Protein AF-A0A2G2XCQ0-F1 (afdb_monomer_lite)

Radius of gyration: 35.61 Å; chains: 1; bounding box: 99×31×72 Å

Sequence (95 aa):
MASVVVGNNVVKHIAEEIIRPVADFSPSLWGDRFLSFSIDNQVEQMYAQEIEVLKEETRSILLATGMKLAETLNLIDVIERLGIAYHFEKESMRF

pLDDT: mean 84.75, std 16.93, range [38.06, 97.81]

Foldseek 3Di:
DDDDDDDDPPPPPPPPPPDDDDDPDDDDPCPCVPVDDDDDVVVVVVVVVVCVVVLVVLVCVLPDPDDDPVRNVVSQVVCVVVVNCVSCVVSVVVD

Structure (mmCIF, N/CA/C/O backbone):
data_AF-A0A2G2XCQ0-F1
#
_entry.id   AF-A0A2G2XCQ0-F1
#
loop_
_atom_site.group_PDB
_atom_site.id
_atom_site.type_symbol
_atom_site.label_atom_id
_atom_site.label_alt_id
_atom_site.label_comp_id
_atom_site.label_asym_id
_atom_site.label_entity_id
_atom_site.label_seq_id
_atom_site.pdbx_PDB_ins_code
_atom_site.Cartn_x
_atom_site.Cartn_y
_atom_site.Cartn_z
_atom_site.occupancy
_atom_site.B_iso_or_equiv
_atom_site.auth_seq_id
_atom_site.auth_comp_id
_atom_site.auth_asym_id
_atom_site.auth_atom_id
_atom_site.pdbx_PDB_model_num
ATOM 1 N N . MET A 1 1 ? 85.168 1.927 -51.006 1.00 42.19 1 MET A N 1
ATOM 2 C CA . MET A 1 1 ? 84.037 2.721 -50.482 1.00 42.19 1 MET A CA 1
ATOM 3 C C . MET A 1 1 ? 83.063 1.747 -49.847 1.00 42.19 1 MET A C 1
ATOM 5 O O . MET A 1 1 ? 82.623 0.832 -50.529 1.00 42.19 1 MET A O 1
ATOM 9 N N . ALA A 1 2 ? 82.882 1.837 -48.529 1.00 38.06 2 ALA A N 1
ATOM 10 C CA . ALA A 1 2 ? 82.189 0.837 -47.721 1.00 38.06 2 ALA A CA 1
ATOM 11 C C . ALA A 1 2 ? 80.682 0.806 -48.025 1.00 38.06 2 ALA A C 1
ATOM 13 O O . ALA A 1 2 ? 80.023 1.843 -48.012 1.00 38.06 2 ALA A O 1
ATOM 14 N N . SER A 1 3 ? 80.153 -0.389 -48.287 1.00 40.78 3 SER A N 1
ATOM 15 C CA . SER A 1 3 ? 78.716 -0.635 -48.402 1.00 40.78 3 SER A CA 1
ATOM 16 C C . SER A 1 3 ? 78.131 -0.752 -46.998 1.00 40.78 3 SER A C 1
ATOM 18 O O . SER A 1 3 ? 78.385 -1.735 -46.304 1.00 40.78 3 SER A O 1
ATOM 20 N N . VAL A 1 4 ? 77.370 0.251 -46.565 1.00 45.41 4 VAL A N 1
ATOM 21 C CA . VAL A 1 4 ? 76.607 0.181 -45.315 1.00 45.41 4 VAL A CA 1
ATOM 22 C C . VAL A 1 4 ? 75.283 -0.514 -45.613 1.00 45.41 4 VAL A C 1
ATOM 24 O O . VAL A 1 4 ? 74.379 0.073 -46.203 1.00 45.41 4 VAL A O 1
ATOM 27 N N . VAL A 1 5 ? 75.171 -1.779 -45.210 1.00 51.91 5 VAL A N 1
ATOM 28 C CA . VAL A 1 5 ? 73.877 -2.457 -45.085 1.00 51.91 5 VAL A CA 1
ATOM 29 C C . VAL A 1 5 ? 73.258 -1.992 -43.771 1.00 51.91 5 VAL A C 1
ATOM 31 O O . VAL A 1 5 ? 73.687 -2.399 -42.694 1.00 51.91 5 VAL A O 1
ATOM 34 N N . VAL A 1 6 ? 72.267 -1.105 -43.858 1.00 47.91 6 VAL A N 1
ATOM 35 C CA . VAL A 1 6 ? 71.411 -0.771 -42.716 1.00 47.91 6 VAL A CA 1
ATOM 36 C C . VAL A 1 6 ? 70.397 -1.899 -42.569 1.00 47.91 6 VAL A C 1
ATOM 38 O O . VAL A 1 6 ? 69.463 -2.007 -43.359 1.00 47.91 6 VAL A O 1
ATOM 41 N N . GLY A 1 7 ? 70.610 -2.756 -41.572 1.00 46.50 7 GLY A N 1
ATOM 42 C CA . GLY A 1 7 ? 69.631 -3.748 -41.142 1.00 46.50 7 GLY A CA 1
ATOM 43 C C . GLY A 1 7 ? 68.399 -3.050 -40.572 1.00 46.50 7 GLY A C 1
ATOM 44 O O . GLY A 1 7 ? 68.451 -2.383 -39.541 1.00 46.50 7 GLY A O 1
ATOM 45 N N . ASN A 1 8 ? 67.286 -3.173 -41.276 1.00 48.47 8 ASN A N 1
ATOM 46 C CA . ASN A 1 8 ? 65.975 -2.703 -40.869 1.00 48.47 8 ASN A CA 1
ATOM 47 C C . ASN A 1 8 ? 65.376 -3.691 -39.859 1.00 48.47 8 ASN A C 1
ATOM 49 O O . ASN A 1 8 ? 64.684 -4.645 -40.209 1.00 48.47 8 ASN A O 1
ATOM 53 N N . ASN A 1 9 ? 65.644 -3.436 -38.579 1.00 54.69 9 ASN A N 1
ATOM 54 C CA . ASN A 1 9 ? 65.062 -4.168 -37.460 1.00 54.69 9 ASN A CA 1
ATOM 55 C C . ASN A 1 9 ? 63.622 -3.682 -37.243 1.00 5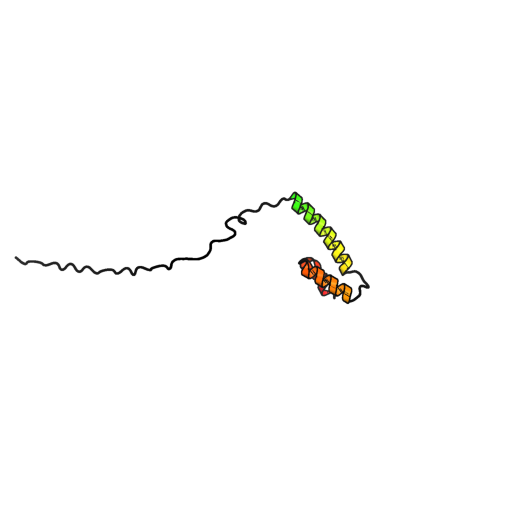4.69 9 ASN A C 1
ATOM 57 O O . ASN A 1 9 ? 63.373 -2.760 -36.468 1.00 54.69 9 ASN A O 1
ATOM 61 N N . VAL A 1 10 ? 62.661 -4.285 -37.944 1.00 53.44 10 VAL A N 1
ATOM 62 C CA . VAL A 1 10 ? 61.237 -4.051 -37.678 1.00 53.44 10 VAL A CA 1
ATOM 63 C C . VAL A 1 10 ? 60.869 -4.809 -36.405 1.00 53.44 10 VAL A C 1
ATOM 65 O O . VAL A 1 10 ? 60.568 -6.002 -36.439 1.00 53.44 10 VAL A O 1
ATOM 68 N N . VAL A 1 11 ? 60.912 -4.122 -35.263 1.00 52.84 11 VAL A N 1
ATOM 69 C CA . VAL A 1 11 ? 60.290 -4.611 -34.029 1.00 52.84 11 VAL A CA 1
ATOM 70 C C . VAL A 1 11 ? 58.786 -4.664 -34.292 1.00 52.84 11 VAL A C 1
ATOM 72 O O . VAL A 1 11 ? 58.115 -3.635 -34.336 1.00 52.84 11 VAL A O 1
ATOM 75 N N . LYS A 1 12 ? 58.255 -5.867 -34.537 1.00 55.94 12 LYS A N 1
ATOM 76 C CA . LYS A 1 12 ? 56.810 -6.096 -34.617 1.00 55.94 12 LYS A CA 1
ATOM 77 C C . LYS A 1 12 ? 56.223 -5.832 -33.234 1.00 55.94 12 LYS A C 1
ATOM 79 O O . LYS A 1 12 ? 56.320 -6.674 -32.348 1.00 55.94 12 LYS A O 1
ATOM 84 N N . HIS A 1 13 ? 55.629 -4.658 -33.056 1.00 56.38 13 HIS A N 1
ATOM 85 C CA . HIS A 1 13 ? 54.773 -4.377 -31.915 1.00 56.38 13 HIS A CA 1
ATOM 86 C C . HIS A 1 13 ? 53.498 -5.207 -32.101 1.00 56.38 13 HIS A C 1
ATOM 88 O O . HIS A 1 13 ? 52.600 -4.821 -32.847 1.00 56.38 13 HIS A O 1
ATOM 94 N N . ILE A 1 14 ? 53.456 -6.398 -31.503 1.00 63.38 14 ILE A N 1
ATOM 95 C CA . ILE A 1 14 ? 52.242 -7.212 -31.463 1.00 63.38 14 ILE A CA 1
ATOM 96 C C . ILE A 1 14 ? 51.331 -6.512 -30.458 1.00 63.38 14 ILE A C 1
ATOM 98 O O . ILE A 1 14 ? 51.446 -6.713 -29.255 1.00 63.38 14 ILE A O 1
ATOM 102 N N . ALA A 1 15 ? 50.494 -5.597 -30.944 1.00 67.31 15 ALA A N 1
ATOM 103 C CA . ALA A 1 15 ? 49.335 -5.177 -30.177 1.00 67.31 15 ALA A CA 1
ATOM 104 C C . ALA A 1 15 ? 48.469 -6.429 -30.011 1.00 67.31 15 ALA A C 1
ATOM 106 O O . ALA A 1 15 ? 47.946 -6.948 -30.996 1.00 67.31 15 ALA A O 1
ATOM 107 N N . GLU A 1 16 ? 48.407 -6.970 -28.797 1.00 71.25 16 GLU A N 1
ATOM 108 C CA . GLU A 1 16 ? 47.498 -8.063 -28.478 1.00 71.25 16 GLU A CA 1
ATOM 109 C C . GLU A 1 16 ? 46.071 -7.575 -28.744 1.00 71.25 16 GLU A C 1
ATOM 111 O O . GLU A 1 16 ? 45.567 -6.659 -28.091 1.00 71.25 16 GLU A O 1
ATOM 116 N N . GLU A 1 17 ? 45.443 -8.129 -29.778 1.00 73.81 17 GLU A N 1
ATOM 117 C CA . GLU A 1 17 ? 44.082 -7.783 -30.156 1.00 73.81 17 GLU A CA 1
ATOM 118 C C . GLU A 1 17 ? 43.127 -8.379 -29.114 1.00 73.81 17 GLU A C 1
ATOM 120 O O . GLU A 1 17 ? 42.912 -9.590 -29.053 1.00 73.81 17 GLU A O 1
ATOM 125 N N . ILE A 1 18 ? 42.581 -7.529 -28.243 1.00 78.81 18 ILE A N 1
ATOM 126 C CA . ILE A 1 18 ? 41.596 -7.948 -27.243 1.00 78.81 18 ILE A CA 1
ATOM 127 C C . ILE A 1 18 ? 40.275 -8.244 -27.966 1.00 78.81 18 ILE A C 1
ATOM 129 O O . ILE A 1 18 ? 39.497 -7.335 -28.264 1.00 78.81 18 ILE A O 1
ATOM 133 N N . ILE A 1 19 ? 40.003 -9.524 -28.232 1.00 86.69 19 ILE A N 1
ATOM 134 C CA . ILE A 1 19 ? 38.734 -9.973 -28.819 1.00 86.69 19 ILE A CA 1
ATOM 135 C C . ILE A 1 19 ? 37.661 -9.984 -27.725 1.00 86.69 19 ILE A C 1
ATOM 137 O O . ILE A 1 19 ? 37.709 -10.786 -26.791 1.00 86.69 19 ILE A O 1
ATOM 141 N N . ARG A 1 20 ? 36.668 -9.094 -27.841 1.00 89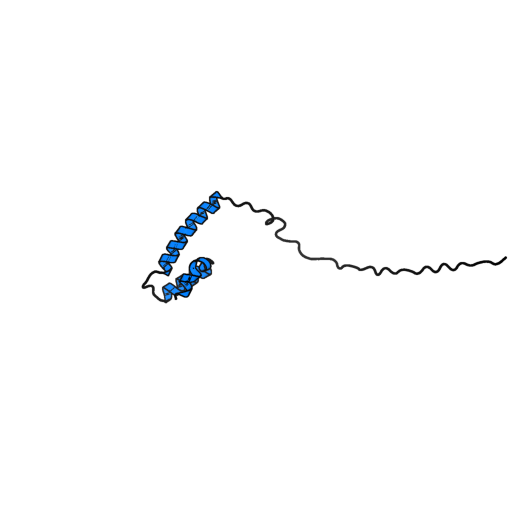.56 20 ARG A N 1
ATOM 142 C CA . ARG A 1 20 ? 35.500 -9.101 -26.949 1.00 89.56 20 ARG A CA 1
ATOM 143 C C . ARG A 1 20 ? 34.495 -10.180 -27.380 1.00 89.56 20 ARG A C 1
ATOM 145 O O . ARG A 1 20 ? 34.191 -10.253 -28.571 1.00 89.56 20 ARG A O 1
ATOM 152 N N . PRO A 1 21 ? 33.940 -10.974 -26.445 1.00 91.69 21 PRO A N 1
ATOM 153 C CA . PRO A 1 21 ? 32.866 -11.919 -26.747 1.00 91.69 21 PRO A CA 1
ATOM 154 C C . PRO A 1 21 ? 31.610 -11.232 -27.302 1.00 91.69 21 PRO A C 1
ATOM 156 O O . PRO A 1 21 ? 31.318 -10.083 -26.961 1.00 91.69 21 PRO A O 1
ATOM 159 N N . VAL A 1 22 ? 30.848 -11.956 -28.126 1.00 93.19 22 VAL A N 1
ATOM 160 C CA . VAL A 1 22 ? 29.548 -11.498 -28.641 1.00 93.19 22 VAL A CA 1
ATOM 161 C C . VAL A 1 22 ? 28.518 -11.521 -27.511 1.00 93.19 22 VAL A C 1
ATOM 163 O O . VAL A 1 22 ? 28.374 -12.527 -26.820 1.00 93.19 22 VAL A O 1
ATOM 166 N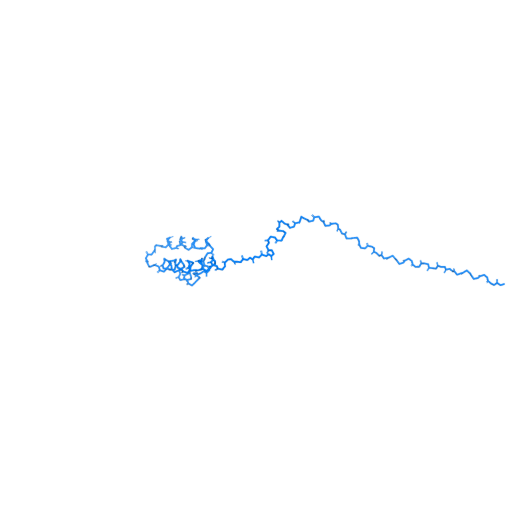 N . ALA A 1 23 ? 27.804 -10.411 -27.325 1.00 93.00 23 ALA A N 1
ATOM 167 C CA . ALA A 1 23 ? 26.689 -10.338 -26.389 1.00 93.00 23 ALA A CA 1
ATOM 168 C C . ALA A 1 23 ? 25.419 -10.915 -27.036 1.00 93.00 23 ALA A C 1
ATOM 170 O O . ALA A 1 23 ? 24.992 -10.421 -28.076 1.00 93.00 23 ALA A O 1
ATOM 171 N N . ASP A 1 24 ? 24.818 -11.921 -26.398 1.00 95.06 24 ASP A N 1
ATOM 172 C CA . ASP A 1 24 ? 23.566 -12.581 -26.818 1.00 95.06 24 ASP A CA 1
ATOM 173 C C . ASP A 1 24 ? 22.475 -12.444 -25.738 1.00 95.06 24 ASP A C 1
ATOM 175 O O . ASP A 1 24 ? 21.721 -13.361 -25.417 1.00 95.06 24 ASP A O 1
ATOM 179 N N . PHE A 1 25 ? 22.442 -11.286 -25.077 1.00 95.19 25 PHE A N 1
ATOM 180 C CA . PHE A 1 25 ? 21.439 -11.002 -24.057 1.00 95.19 25 PHE A CA 1
ATOM 181 C C . PHE A 1 25 ? 20.130 -10.574 -24.715 1.00 95.19 25 PHE A C 1
ATOM 183 O O . PHE A 1 25 ? 20.119 -9.758 -25.638 1.00 95.19 25 PHE A O 1
ATOM 190 N N . SER A 1 26 ? 19.011 -11.084 -24.198 1.00 95.94 26 SER A N 1
ATOM 191 C CA . SER A 1 26 ? 17.693 -10.628 -24.632 1.00 95.94 26 SER A CA 1
ATOM 192 C C . SER A 1 26 ? 17.514 -9.134 -24.332 1.00 95.94 26 SER A C 1
ATOM 194 O O . SER A 1 26 ? 17.916 -8.675 -23.257 1.00 95.94 26 SER A O 1
ATOM 196 N N . PRO A 1 27 ? 16.913 -8.362 -25.252 1.00 95.31 27 PRO A N 1
ATOM 197 C CA . PRO A 1 27 ? 16.672 -6.944 -25.030 1.00 95.31 27 PRO A CA 1
ATOM 198 C C . PRO A 1 27 ? 15.654 -6.720 -23.903 1.00 95.31 27 PRO A C 1
ATOM 200 O O . PRO A 1 27 ? 14.897 -7.616 -23.525 1.00 95.31 27 PRO A O 1
ATOM 203 N N . SER A 1 28 ? 15.607 -5.490 -23.386 1.00 95.25 28 SER A N 1
ATOM 204 C CA . SER A 1 28 ? 14.599 -5.095 -22.400 1.00 95.25 28 SER A CA 1
ATOM 205 C C . SER A 1 28 ? 13.187 -5.253 -22.969 1.00 95.25 28 SER A C 1
ATOM 207 O O . SER A 1 28 ? 12.866 -4.677 -24.008 1.00 95.25 28 SER A O 1
ATOM 209 N N . LEU A 1 29 ? 12.323 -5.967 -22.242 1.00 96.56 29 LEU A N 1
ATOM 210 C CA . LEU A 1 29 ? 10.892 -6.077 -22.560 1.00 96.56 29 LEU A CA 1
ATOM 211 C C . LEU A 1 29 ? 10.153 -4.737 -22.428 1.00 96.56 29 LEU A C 1
ATOM 213 O O . LEU A 1 29 ? 9.067 -4.560 -22.979 1.00 96.56 29 LEU A O 1
ATOM 217 N N . TRP A 1 30 ? 10.721 -3.801 -21.670 1.00 96.00 30 TRP A N 1
ATOM 218 C CA . TRP A 1 30 ? 10.036 -2.586 -21.244 1.00 96.00 30 TRP A CA 1
ATOM 219 C C . TRP A 1 30 ? 10.377 -1.375 -22.106 1.00 96.00 30 TRP A C 1
ATOM 221 O O . TRP A 1 30 ? 9.555 -0.464 -22.199 1.00 96.00 30 TRP A O 1
ATOM 231 N N . GLY A 1 31 ? 11.549 -1.378 -22.754 1.00 93.88 31 GLY A N 1
ATOM 232 C CA . GLY A 1 31 ? 12.057 -0.228 -23.503 1.00 93.88 31 GLY A CA 1
ATOM 233 C C . GLY A 1 31 ? 11.903 1.060 -22.692 1.00 93.88 31 GLY A C 1
ATOM 234 O O . GLY A 1 31 ? 12.267 1.104 -21.517 1.00 93.88 31 GLY A O 1
ATOM 235 N N . ASP A 1 32 ? 11.252 2.049 -23.299 1.00 96.00 32 ASP A N 1
ATOM 236 C CA . ASP A 1 32 ? 11.078 3.381 -22.716 1.00 96.00 32 ASP A CA 1
ATOM 237 C C . ASP A 1 32 ? 9.747 3.562 -21.965 1.00 96.00 32 ASP A C 1
ATOM 239 O O . ASP A 1 32 ? 9.422 4.660 -21.514 1.00 96.00 32 ASP A O 1
ATOM 243 N N . ARG A 1 33 ? 8.956 2.491 -21.806 1.00 94.94 33 ARG A N 1
ATOM 244 C CA . ARG A 1 33 ? 7.575 2.540 -21.288 1.00 94.94 33 ARG A CA 1
ATOM 245 C C . ARG A 1 33 ? 7.439 3.248 -19.939 1.00 94.94 33 ARG A C 1
ATOM 247 O O . ARG A 1 33 ? 6.401 3.846 -19.680 1.00 94.94 33 ARG A O 1
ATOM 254 N N . PHE A 1 34 ? 8.463 3.164 -19.093 1.00 95.50 34 PHE A N 1
ATOM 255 C CA . PHE A 1 34 ? 8.475 3.761 -17.755 1.00 95.50 34 PHE A CA 1
ATOM 256 C C . PHE A 1 34 ? 9.380 4.999 -17.644 1.00 95.50 34 PHE A C 1
ATOM 258 O O . PHE A 1 34 ? 9.600 5.481 -16.538 1.00 95.50 34 PHE A O 1
ATOM 265 N N . LEU A 1 35 ? 9.918 5.521 -18.755 1.00 95.56 35 LEU A N 1
ATOM 266 C CA . LEU A 1 35 ? 10.800 6.698 -18.726 1.00 95.56 35 LEU A CA 1
ATOM 267 C C . LEU A 1 35 ? 10.057 8.007 -18.443 1.00 95.56 35 LEU A C 1
ATOM 269 O O . LEU A 1 35 ? 10.654 8.943 -17.918 1.00 95.56 35 LEU A O 1
ATOM 273 N N . SER A 1 36 ? 8.771 8.086 -18.787 1.00 94.75 36 SER A N 1
ATOM 274 C CA . SER A 1 36 ? 7.939 9.263 -18.538 1.00 94.75 36 SER A CA 1
ATOM 275 C C . SER A 1 36 ? 6.617 8.863 -17.901 1.00 94.75 36 SER A C 1
ATOM 277 O O . SER A 1 36 ? 5.907 8.005 -18.427 1.00 94.75 36 SER A O 1
ATOM 279 N N . PHE A 1 37 ? 6.261 9.537 -16.814 1.00 93.81 37 PHE A N 1
ATOM 280 C CA . PHE A 1 37 ? 4.982 9.389 -16.138 1.00 93.81 37 PHE A CA 1
ATOM 281 C C . PHE A 1 37 ? 4.428 10.777 -15.809 1.00 93.81 37 PHE A C 1
ATOM 283 O O . PHE A 1 37 ? 5.156 11.637 -15.316 1.00 93.81 37 PHE A O 1
ATOM 290 N N . SER A 1 38 ? 3.146 10.987 -16.101 1.00 94.44 38 SER A N 1
ATOM 291 C CA . SER A 1 38 ? 2.390 12.167 -15.690 1.00 94.44 38 SER A CA 1
ATOM 292 C C . SER A 1 38 ? 1.269 11.694 -14.789 1.00 94.44 38 SER A C 1
ATOM 294 O O . SER A 1 38 ? 0.472 10.849 -15.198 1.00 94.44 38 SER A O 1
ATOM 296 N N . ILE A 1 39 ? 1.197 12.253 -13.589 1.00 93.81 39 ILE A N 1
ATOM 297 C CA . ILE A 1 39 ? 0.077 12.020 -12.690 1.00 93.81 39 ILE A CA 1
ATOM 298 C C . ILE A 1 39 ? -1.063 12.981 -13.031 1.00 93.81 39 ILE A C 1
ATOM 300 O O . ILE A 1 39 ? -0.834 14.151 -13.348 1.00 93.81 39 ILE A O 1
ATOM 304 N N . ASP A 1 40 ? -2.292 12.479 -12.996 1.00 96.62 40 ASP A N 1
ATOM 305 C CA . ASP A 1 40 ? -3.472 13.334 -12.999 1.00 96.62 40 ASP A CA 1
ATOM 306 C C . ASP A 1 40 ? -3.731 13.786 -11.558 1.00 96.62 40 ASP A C 1
ATOM 308 O O . ASP A 1 40 ? -4.235 13.022 -10.733 1.00 96.62 40 ASP A O 1
ATOM 312 N N . ASN A 1 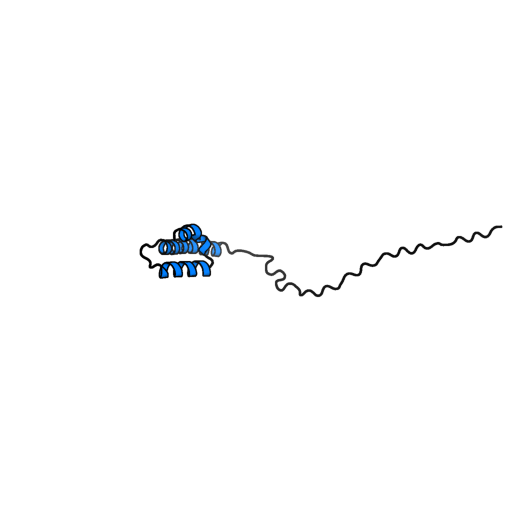41 ? -3.363 15.033 -11.259 1.00 96.00 41 ASN A N 1
ATOM 313 C CA . ASN A 1 41 ? -3.489 15.608 -9.919 1.00 96.00 41 ASN A CA 1
ATOM 314 C C . ASN A 1 41 ? -4.942 15.623 -9.411 1.00 96.00 41 ASN A C 1
ATOM 316 O O . ASN A 1 41 ? -5.160 15.580 -8.203 1.00 96.00 41 ASN A O 1
ATOM 320 N N . GLN A 1 42 ? -5.944 15.713 -10.295 1.00 96.94 42 GLN A N 1
ATOM 321 C CA . GLN A 1 42 ? -7.346 15.715 -9.872 1.00 96.94 42 GLN A CA 1
ATOM 322 C C . GLN A 1 42 ? -7.760 14.321 -9.396 1.00 96.94 42 GLN A C 1
ATOM 324 O O . GLN A 1 42 ? -8.386 14.180 -8.345 1.00 96.94 42 GLN A O 1
ATOM 329 N N . VAL A 1 43 ? -7.371 13.297 -10.155 1.00 96.75 43 VAL A N 1
ATOM 330 C CA . VAL A 1 43 ? -7.623 11.894 -9.812 1.00 96.75 43 VAL A CA 1
ATOM 331 C C . VAL A 1 43 ? -6.853 11.499 -8.550 1.00 96.75 43 VAL A C 1
ATOM 333 O O . VAL A 1 43 ? -7.423 10.875 -7.658 1.00 96.75 43 VAL A O 1
ATOM 336 N N . GLU A 1 44 ? -5.590 11.914 -8.430 1.00 96.88 44 GLU A N 1
ATOM 337 C CA . GLU A 1 44 ? -4.782 11.697 -7.225 1.00 96.88 44 GLU A CA 1
ATOM 338 C C . GLU A 1 44 ? -5.449 12.297 -5.982 1.00 96.88 44 GLU A C 1
ATOM 340 O O . GLU A 1 44 ? -5.595 11.613 -4.970 1.00 96.88 44 GLU A O 1
ATOM 345 N N . GLN A 1 45 ? -5.900 13.553 -6.055 1.00 97.62 45 GLN A N 1
ATOM 346 C CA . GLN A 1 45 ? -6.557 14.219 -4.930 1.00 97.62 45 GLN A CA 1
ATOM 347 C C . GLN A 1 45 ? -7.872 13.546 -4.538 1.00 97.62 45 GLN A C 1
ATOM 349 O O . GLN A 1 45 ? -8.146 13.411 -3.346 1.00 97.62 45 GLN A O 1
ATOM 354 N N . MET A 1 46 ? -8.669 13.108 -5.516 1.00 97.62 46 MET A N 1
ATOM 355 C CA . MET A 1 46 ? -9.888 12.343 -5.247 1.00 97.62 46 MET A CA 1
ATOM 356 C C . MET A 1 46 ? -9.575 11.053 -4.483 1.00 97.62 46 MET A C 1
ATOM 358 O O . MET A 1 46 ? -10.182 10.805 -3.441 1.00 97.62 46 MET A O 1
ATOM 362 N N . TYR A 1 47 ? -8.595 10.270 -4.944 1.00 97.81 47 TYR A N 1
ATOM 363 C CA . TYR A 1 47 ? -8.211 9.039 -4.253 1.00 97.81 47 TYR A CA 1
ATOM 364 C C . TYR A 1 47 ? -7.622 9.302 -2.872 1.00 97.81 47 TYR A C 1
ATOM 366 O O . TYR A 1 47 ? -7.958 8.593 -1.931 1.00 97.81 47 TYR A O 1
ATOM 374 N N . ALA A 1 48 ? -6.789 10.332 -2.714 1.00 96.94 48 ALA A N 1
ATOM 375 C CA . ALA A 1 48 ? -6.224 10.681 -1.416 1.00 96.94 48 ALA A CA 1
ATOM 376 C C . ALA A 1 48 ? -7.321 10.998 -0.385 1.00 96.94 48 ALA A C 1
ATOM 378 O O . ALA A 1 48 ? -7.247 10.538 0.752 1.00 96.94 48 ALA A O 1
ATOM 379 N N . GLN A 1 49 ? -8.365 11.734 -0.783 1.00 97.81 49 GLN A N 1
ATOM 380 C CA . GLN A 1 49 ? -9.495 12.046 0.097 1.00 97.81 49 GLN A CA 1
ATOM 381 C C . GLN A 1 49 ? -10.274 10.792 0.506 1.00 97.81 49 GLN A C 1
ATOM 383 O O . GLN A 1 49 ? -10.597 10.627 1.681 1.00 97.81 49 GLN A O 1
ATOM 388 N N . GLU A 1 50 ? -10.553 9.899 -0.443 1.00 97.81 50 GLU A N 1
ATOM 389 C CA . GLU A 1 50 ? -11.268 8.650 -0.170 1.00 97.81 50 GLU A CA 1
ATOM 390 C C . GLU A 1 50 ? -10.446 7.702 0.717 1.00 97.81 50 GLU A C 1
ATOM 392 O O . GLU A 1 50 ? -10.972 7.133 1.675 1.00 97.81 50 GLU A O 1
ATOM 397 N N . ILE A 1 51 ? -9.138 7.596 0.464 1.00 97.62 51 ILE A N 1
ATOM 398 C CA . ILE A 1 51 ? -8.210 6.790 1.267 1.00 97.62 51 ILE A CA 1
ATOM 399 C C . ILE A 1 51 ? -8.200 7.258 2.722 1.00 97.62 51 ILE A C 1
ATOM 401 O O . ILE A 1 51 ? -8.224 6.418 3.619 1.00 97.62 51 ILE A O 1
ATOM 405 N N . GLU A 1 52 ? -8.192 8.567 2.986 1.00 97.31 52 GLU A N 1
ATOM 406 C CA . GLU A 1 52 ? -8.225 9.073 4.362 1.00 97.31 52 GLU A CA 1
ATOM 407 C C . GLU A 1 52 ? -9.499 8.644 5.102 1.00 97.31 52 GLU A C 1
ATOM 409 O O . GLU A 1 52 ? -9.413 8.197 6.246 1.00 97.31 52 GLU A O 1
ATOM 414 N N . VAL A 1 53 ? -10.663 8.697 4.444 1.00 97.62 53 VAL A N 1
ATOM 415 C CA . VAL A 1 53 ? -11.935 8.245 5.034 1.00 97.62 53 VAL A CA 1
ATOM 416 C C . VAL A 1 53 ? -11.889 6.746 5.340 1.00 97.62 53 VAL A C 1
ATOM 418 O O . VAL A 1 53 ? -12.114 6.339 6.480 1.00 97.62 53 VAL A O 1
ATOM 421 N N . LEU A 1 54 ? -11.519 5.925 4.354 1.00 97.50 54 LEU A N 1
ATOM 422 C CA . LEU A 1 54 ? -11.454 4.465 4.498 1.00 97.50 54 LEU A CA 1
ATOM 423 C C . LEU A 1 54 ? -10.414 4.022 5.536 1.00 97.50 54 LEU A C 1
ATOM 425 O O . LEU A 1 54 ? -10.597 3.017 6.231 1.00 97.50 54 LEU A O 1
ATOM 429 N N . LYS A 1 55 ? -9.320 4.777 5.677 1.00 95.94 55 LYS A N 1
ATOM 430 C CA . LYS A 1 55 ? -8.296 4.538 6.696 1.00 95.94 55 LYS A CA 1
ATOM 431 C C . LYS A 1 55 ? -8.860 4.735 8.102 1.00 95.94 55 LYS A C 1
ATOM 433 O O . LYS A 1 55 ? -8.604 3.898 8.967 1.00 95.94 55 LYS A O 1
ATOM 438 N N . GLU A 1 56 ? -9.640 5.788 8.343 1.00 95.38 56 GLU A N 1
ATOM 439 C CA . GLU A 1 56 ? -10.287 5.992 9.647 1.00 95.38 56 GLU A CA 1
ATOM 440 C C . GLU A 1 56 ? -11.356 4.935 9.940 1.00 95.38 56 GLU A C 1
ATOM 442 O O . GLU A 1 56 ? -11.424 4.427 11.061 1.00 95.38 56 GLU A O 1
ATOM 447 N N . GLU A 1 57 ? -12.147 4.542 8.940 1.00 95.06 57 GLU A N 1
ATOM 448 C CA . GLU A 1 57 ? -13.123 3.456 9.087 1.00 95.06 57 GLU A CA 1
ATOM 449 C C . GLU A 1 57 ? -12.436 2.140 9.469 1.00 95.06 57 GLU A C 1
ATOM 451 O O . GLU A 1 57 ? -12.805 1.496 10.454 1.00 95.06 57 GLU A O 1
ATOM 456 N N . THR A 1 58 ? -11.365 1.783 8.758 1.00 92.88 58 THR A N 1
ATOM 457 C CA . THR A 1 58 ? -10.569 0.581 9.046 1.00 92.88 58 THR A CA 1
ATOM 458 C C . THR A 1 58 ? -9.943 0.649 10.440 1.00 92.88 58 THR A C 1
ATOM 460 O O . THR A 1 58 ? -9.977 -0.335 11.183 1.00 92.88 58 THR A O 1
ATOM 463 N N . ARG A 1 59 ? -9.432 1.820 10.850 1.00 92.75 59 ARG A N 1
ATOM 464 C CA . ARG A 1 59 ? -8.906 2.031 12.206 1.00 92.75 59 ARG A CA 1
ATOM 465 C C . ARG A 1 59 ? -9.992 1.838 13.264 1.00 92.75 59 ARG A C 1
ATOM 467 O O . ARG A 1 59 ? -9.727 1.231 14.299 1.00 92.75 59 ARG A O 1
ATOM 474 N N . SER A 1 60 ? -11.206 2.328 13.022 1.00 92.50 60 SER A N 1
ATOM 475 C CA . SER A 1 60 ? -12.327 2.153 13.948 1.00 92.50 60 SER A CA 1
ATOM 476 C C . SER A 1 60 ? -12.678 0.677 14.140 1.00 92.50 60 SER A C 1
ATOM 478 O O . SER A 1 60 ? -12.884 0.255 15.277 1.00 92.50 60 SER A O 1
ATOM 480 N N . ILE A 1 61 ? -12.665 -0.113 13.061 1.00 91.19 61 ILE A N 1
ATOM 481 C CA . ILE A 1 61 ? -12.887 -1.564 13.120 1.00 91.19 61 ILE A CA 1
ATOM 482 C C . ILE A 1 61 ? -11.759 -2.247 13.907 1.00 91.19 61 ILE A C 1
ATOM 484 O O . ILE A 1 61 ? -12.039 -3.048 14.793 1.00 91.19 61 ILE A O 1
ATOM 488 N N . LEU A 1 62 ? -10.494 -1.893 13.649 1.00 89.06 62 LEU A N 1
ATOM 489 C CA . LEU A 1 62 ? -9.338 -2.437 14.378 1.00 89.06 62 LEU A CA 1
ATOM 490 C C . LEU A 1 62 ? -9.376 -2.137 15.882 1.00 89.06 62 LEU A C 1
ATOM 492 O O . LEU A 1 62 ? -8.960 -2.962 16.690 1.00 89.06 62 LEU A O 1
ATOM 496 N N . LEU A 1 63 ? -9.857 -0.954 16.269 1.00 87.31 63 LEU A N 1
ATOM 497 C CA . LEU A 1 63 ? -9.946 -0.529 17.668 1.00 87.31 63 LEU A CA 1
ATOM 498 C C . LEU A 1 63 ? -11.255 -0.951 18.352 1.00 87.31 63 LEU A C 1
ATOM 500 O O . LEU A 1 63 ? -11.433 -0.668 19.542 1.00 87.31 63 LEU A O 1
ATOM 504 N N . ALA A 1 64 ? -12.169 -1.605 17.630 1.00 88.75 64 ALA A N 1
ATOM 505 C CA . ALA A 1 64 ? -13.445 -2.039 18.174 1.00 88.75 64 ALA A CA 1
ATOM 506 C C . ALA A 1 64 ? -13.232 -3.033 19.326 1.00 88.75 64 ALA A C 1
ATOM 508 O O . ALA A 1 64 ? -12.503 -4.021 19.224 1.00 88.75 64 ALA A O 1
ATOM 509 N N . THR A 1 65 ? -13.886 -2.777 20.457 1.00 81.56 65 THR A N 1
ATOM 510 C CA . THR A 1 65 ? -13.811 -3.659 21.621 1.00 81.56 65 THR A CA 1
ATOM 511 C C . THR A 1 65 ? -14.796 -4.818 21.484 1.00 81.56 65 THR A C 1
ATOM 513 O O . THR A 1 65 ? -15.892 -4.669 20.951 1.00 81.56 65 THR A O 1
ATOM 516 N N . GLY A 1 66 ? -14.416 -5.995 21.989 1.00 82.25 66 GLY A N 1
ATOM 517 C CA . GLY A 1 66 ? -15.306 -7.162 22.041 1.00 82.25 66 GLY A CA 1
ATOM 518 C C . GLY A 1 66 ? -15.301 -8.067 20.804 1.00 82.25 66 GLY A C 1
ATOM 519 O O . GLY A 1 66 ? -16.100 -9.001 20.758 1.00 82.25 66 GLY A O 1
ATOM 520 N N . MET A 1 67 ? -14.402 -7.845 19.838 1.00 87.81 67 MET A N 1
ATOM 521 C CA . MET A 1 67 ? -14.152 -8.810 18.759 1.00 87.81 67 MET A CA 1
ATOM 522 C C . MET A 1 67 ? -13.570 -10.113 19.318 1.00 87.81 67 MET A C 1
ATOM 524 O O . MET A 1 67 ? -12.762 -10.102 20.253 1.00 87.81 67 MET A O 1
ATOM 528 N N . LYS A 1 68 ? -13.964 -11.255 18.747 1.00 91.94 68 LYS A N 1
ATOM 529 C CA . LYS A 1 68 ? -13.340 -12.538 19.095 1.00 91.94 68 LYS A CA 1
ATOM 530 C C . LYS A 1 68 ? -11.920 -12.577 18.537 1.00 91.94 68 LYS A C 1
ATOM 532 O O . LYS A 1 68 ? -11.676 -12.086 17.441 1.00 91.94 68 LYS A O 1
ATOM 537 N N . LEU A 1 69 ? -11.016 -13.288 19.216 1.00 89.88 69 LEU A N 1
ATOM 538 C CA . LEU A 1 69 ? -9.622 -13.445 18.776 1.00 89.88 69 LEU A CA 1
ATOM 539 C C . LEU A 1 69 ? -9.499 -13.886 17.305 1.00 89.88 69 LEU A C 1
ATOM 541 O O . LEU A 1 69 ? -8.702 -13.332 16.560 1.00 89.88 69 LEU A O 1
ATOM 545 N N . ALA A 1 70 ? -10.316 -14.850 16.870 1.00 93.44 70 ALA A N 1
ATOM 546 C CA . ALA A 1 70 ? -10.306 -15.322 15.484 1.00 93.44 70 ALA A CA 1
ATOM 547 C C . ALA A 1 70 ? -10.731 -14.238 14.474 1.00 93.44 70 ALA A C 1
ATOM 549 O O . ALA A 1 70 ? -10.194 -14.182 13.374 1.00 93.44 70 ALA A O 1
ATOM 550 N N . G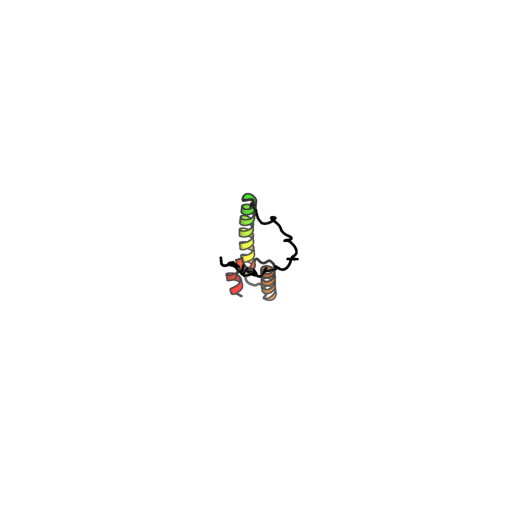LU A 1 71 ? -11.677 -13.369 14.840 1.00 92.06 71 GLU A N 1
ATOM 551 C CA . GLU A 1 71 ? -12.134 -12.263 13.989 1.00 92.06 71 GLU A CA 1
ATOM 552 C C . GLU A 1 71 ? -11.043 -11.189 13.880 1.00 92.06 71 GLU A C 1
ATOM 554 O O . GLU A 1 71 ? -10.774 -10.705 12.784 1.00 92.06 71 GLU A O 1
ATOM 559 N N . THR A 1 72 ? -10.360 -10.882 14.988 1.00 90.31 72 THR A N 1
ATOM 560 C CA . THR A 1 72 ? -9.213 -9.963 15.009 1.00 90.31 72 THR A CA 1
ATOM 561 C C . THR A 1 72 ? -8.053 -10.478 14.156 1.00 90.31 72 THR A C 1
ATOM 563 O O . THR A 1 72 ? -7.533 -9.735 13.329 1.00 90.31 72 THR A O 1
ATOM 566 N N . LEU A 1 73 ? -7.676 -11.754 14.295 1.00 91.88 73 LEU A N 1
ATOM 567 C CA . LEU A 1 73 ? -6.597 -12.349 13.498 1.00 91.88 73 LEU A CA 1
ATOM 568 C C . LEU A 1 73 ? -6.930 -12.373 12.000 1.00 91.88 73 LEU A C 1
ATOM 570 O O . LEU A 1 73 ? -6.068 -12.064 11.182 1.00 91.88 73 LEU A O 1
ATOM 574 N N . ASN A 1 74 ? -8.180 -12.678 11.637 1.00 94.69 74 ASN A N 1
ATOM 575 C CA . ASN A 1 74 ? -8.620 -12.622 10.242 1.00 94.69 74 ASN A CA 1
ATOM 576 C C . ASN A 1 74 ? -8.561 -11.197 9.679 1.00 94.69 74 ASN A C 1
ATOM 578 O O . ASN A 1 74 ? -8.162 -11.011 8.534 1.00 94.69 74 ASN A O 1
ATOM 582 N N . LEU A 1 75 ? -8.948 -10.189 10.467 1.00 93.19 75 LEU A N 1
ATOM 583 C CA . LEU A 1 75 ? -8.864 -8.792 10.043 1.00 93.19 75 LEU A CA 1
ATOM 584 C C . LEU A 1 75 ? -7.410 -8.371 9.786 1.00 93.19 75 LEU A C 1
ATOM 586 O O . LEU A 1 75 ? -7.137 -7.733 8.772 1.00 93.19 75 LEU A O 1
ATOM 590 N N . ILE A 1 76 ? -6.486 -8.759 10.669 1.00 91.88 76 ILE A N 1
ATOM 591 C CA . ILE A 1 76 ? -5.053 -8.490 10.501 1.00 91.88 76 ILE A CA 1
ATOM 592 C C . ILE A 1 76 ? -4.518 -9.171 9.230 1.00 91.88 76 ILE A C 1
ATOM 594 O O . ILE A 1 76 ? -3.918 -8.488 8.403 1.00 91.88 76 ILE A O 1
ATOM 598 N N . ASP A 1 77 ? -4.803 -10.462 9.013 1.00 94.75 77 ASP A N 1
ATOM 599 C CA . ASP A 1 77 ? -4.369 -11.191 7.803 1.00 94.75 77 ASP A CA 1
ATOM 600 C C . ASP A 1 77 ? -4.894 -10.531 6.517 1.00 94.75 77 ASP A C 1
ATOM 602 O O . ASP A 1 77 ? -4.153 -10.373 5.546 1.00 94.75 77 ASP A O 1
ATOM 606 N N . VAL A 1 78 ? -6.149 -10.069 6.514 1.00 96.25 78 VAL A N 1
ATOM 607 C CA . VAL A 1 78 ? -6.721 -9.340 5.373 1.00 96.25 78 VAL A CA 1
ATOM 608 C C . VAL A 1 78 ? -5.982 -8.021 5.131 1.00 96.25 78 VAL A C 1
ATOM 610 O O . VAL A 1 78 ? -5.609 -7.738 3.994 1.00 96.25 78 VAL A O 1
ATOM 613 N N . ILE A 1 79 ? -5.732 -7.226 6.172 1.00 94.69 79 ILE A N 1
ATOM 614 C CA . ILE A 1 79 ? -5.034 -5.933 6.067 1.00 94.69 79 ILE A CA 1
ATOM 615 C C . ILE A 1 79 ? -3.593 -6.109 5.560 1.00 94.69 79 ILE A C 1
ATOM 617 O O . ILE A 1 79 ? -3.138 -5.3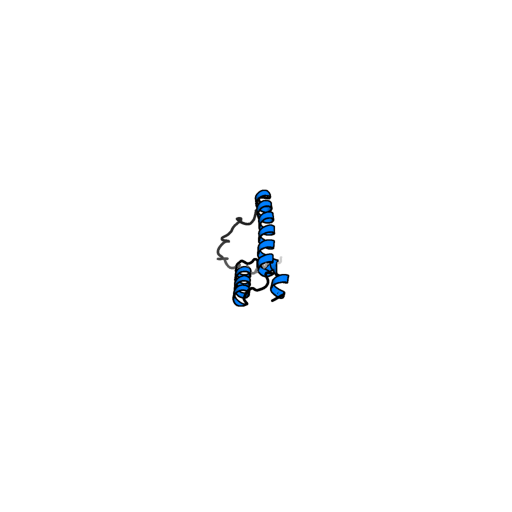43 4.703 1.00 94.69 79 ILE A O 1
ATOM 621 N N . GLU A 1 80 ? -2.885 -7.133 6.040 1.00 94.75 80 GLU A N 1
ATOM 622 C CA . GLU A 1 80 ? -1.535 -7.476 5.583 1.00 94.75 80 GLU A CA 1
ATOM 623 C C . GLU A 1 80 ? -1.525 -7.931 4.121 1.00 94.75 80 GLU A C 1
ATOM 625 O O . GLU A 1 80 ? -0.736 -7.424 3.322 1.00 94.75 80 GLU A O 1
ATOM 630 N N . ARG A 1 81 ? -2.442 -8.824 3.729 1.00 96.94 81 ARG A N 1
ATOM 631 C CA . ARG A 1 81 ? -2.548 -9.331 2.348 1.00 96.94 81 ARG A CA 1
ATOM 632 C C . ARG A 1 81 ? -2.996 -8.278 1.342 1.00 96.94 81 ARG A C 1
ATOM 634 O O . ARG A 1 81 ? -2.644 -8.382 0.169 1.00 96.94 81 ARG A O 1
ATOM 641 N N . LEU A 1 82 ? -3.750 -7.275 1.787 1.00 96.62 82 LEU A N 1
ATOM 642 C CA . LEU A 1 82 ? -4.099 -6.103 0.982 1.00 96.62 82 LEU A CA 1
ATOM 643 C C . LEU A 1 82 ? -2.921 -5.131 0.809 1.00 96.62 82 LEU A C 1
ATOM 645 O O . LEU A 1 82 ? -3.009 -4.220 -0.009 1.00 96.62 82 LEU A O 1
ATOM 649 N N . GLY A 1 83 ? -1.822 -5.308 1.550 1.00 95.88 83 GLY A N 1
ATOM 650 C CA . GLY A 1 83 ? -0.641 -4.451 1.453 1.00 95.88 83 GLY A CA 1
ATOM 651 C C . GLY A 1 83 ? -0.820 -3.069 2.086 1.00 95.88 83 GLY A C 1
ATOM 652 O O . GLY A 1 83 ? -0.038 -2.168 1.800 1.00 95.88 83 GLY A O 1
ATOM 653 N N . ILE A 1 84 ? -1.828 -2.893 2.949 1.00 96.00 84 ILE A N 1
ATOM 654 C CA . ILE A 1 84 ? -2.152 -1.609 3.599 1.00 96.00 84 ILE A CA 1
ATOM 655 C C . ILE A 1 84 ? -1.793 -1.581 5.092 1.00 96.00 84 ILE A C 1
ATOM 657 O O . ILE A 1 84 ? -2.031 -0.581 5.767 1.00 96.00 84 ILE A O 1
ATOM 661 N N . ALA A 1 85 ? -1.186 -2.652 5.617 1.00 93.50 85 ALA A N 1
ATOM 662 C CA . ALA A 1 85 ? -0.800 -2.770 7.027 1.00 93.50 85 ALA A CA 1
ATOM 663 C C . ALA A 1 85 ? 0.120 -1.641 7.524 1.00 93.50 85 ALA A C 1
ATOM 665 O O . ALA A 1 85 ? 0.031 -1.256 8.688 1.00 93.50 85 ALA A O 1
ATOM 666 N N . TYR A 1 86 ? 0.933 -1.047 6.643 1.00 93.56 86 TYR A N 1
ATOM 667 C CA . TYR A 1 86 ? 1.831 0.064 6.985 1.00 93.56 86 TYR A CA 1
ATOM 668 C C . TYR A 1 86 ? 1.094 1.315 7.504 1.00 93.56 86 TYR A C 1
ATOM 670 O O . TYR A 1 86 ? 1.678 2.150 8.191 1.00 93.56 86 TYR A O 1
ATOM 678 N N . HIS A 1 87 ? -0.205 1.457 7.217 1.00 93.81 87 HIS A N 1
ATOM 679 C CA . HIS A 1 87 ? -1.031 2.533 7.769 1.00 93.81 87 HIS A CA 1
ATOM 680 C C . HIS A 1 87 ? -1.477 2.296 9.222 1.00 93.81 87 HIS A C 1
ATOM 682 O O . HIS A 1 87 ? -1.949 3.239 9.864 1.00 93.81 87 HIS A O 1
ATOM 688 N N . PHE A 1 88 ? -1.321 1.070 9.735 1.00 91.75 88 PHE A N 1
ATOM 689 C CA . PHE A 1 88 ? -1.871 0.602 11.011 1.00 91.75 88 PHE A CA 1
ATOM 690 C C . PHE A 1 88 ? -0.813 -0.058 11.918 1.00 91.75 88 PHE A C 1
ATOM 692 O O . PHE A 1 88 ? -1.140 -0.868 12.788 1.00 91.75 88 PHE A O 1
ATOM 699 N N . GLU A 1 89 ? 0.477 0.243 11.728 1.00 82.69 89 GLU A N 1
ATOM 700 C CA . GLU A 1 89 ? 1.574 -0.367 12.507 1.00 82.69 89 GLU A CA 1
ATOM 701 C C . GLU A 1 89 ? 1.432 -0.134 14.021 1.00 82.69 89 GLU A C 1
ATOM 703 O O . GLU A 1 89 ? 1.772 -0.992 14.832 1.00 82.69 89 GLU A O 1
ATOM 708 N N . LYS A 1 90 ? 0.888 1.018 14.430 1.00 81.56 90 LYS A N 1
ATOM 709 C CA . LYS A 1 90 ? 0.681 1.332 15.853 1.00 81.56 90 LYS A CA 1
ATOM 710 C C . LYS A 1 90 ? -0.464 0.522 16.456 1.00 81.56 90 LYS A C 1
ATOM 712 O O . LYS A 1 90 ? -0.411 0.152 17.625 1.00 81.56 90 LYS A O 1
ATOM 717 N N . GLU A 1 91 ? -1.507 0.289 15.674 1.00 74.25 91 GLU A N 1
ATOM 718 C CA . GLU A 1 91 ? -2.707 -0.437 16.068 1.00 74.25 91 GLU A CA 1
ATOM 719 C C . GLU A 1 91 ? -2.470 -1.950 16.072 1.00 74.25 91 GLU A C 1
ATOM 721 O O . GLU A 1 91 ? -2.954 -2.634 16.969 1.00 74.25 91 GLU A O 1
ATOM 726 N N . SER A 1 92 ? -1.676 -2.461 15.130 1.00 63.00 92 SER A N 1
ATOM 727 C CA . SER A 1 92 ? -1.290 -3.877 15.069 1.00 63.00 92 SER A CA 1
ATOM 728 C C . SER A 1 92 ? -0.387 -4.298 16.232 1.00 63.00 92 SER A C 1
ATOM 730 O O . SER A 1 92 ? -0.586 -5.379 16.770 1.00 63.00 92 SER A O 1
ATOM 732 N N . MET A 1 93 ? 0.517 -3.435 16.717 1.00 64.06 93 MET A N 1
ATOM 733 C CA . MET A 1 93 ? 1.348 -3.719 17.907 1.00 64.06 93 MET A CA 1
ATOM 734 C C . MET A 1 93 ? 0.572 -3.800 19.234 1.00 64.06 93 MET A C 1
ATOM 736 O O . MET A 1 93 ? 1.154 -4.132 20.268 1.00 64.06 93 MET A O 1
ATOM 740 N N . ARG A 1 94 ? -0.715 -3.434 19.254 1.00 63.34 94 ARG A N 1
ATOM 741 C CA . ARG A 1 94 ? -1.536 -3.437 20.473 1.00 63.34 94 ARG A CA 1
ATOM 742 C C . ARG A 1 94 ? -2.094 -4.823 20.826 1.00 63.34 94 ARG A C 1
ATOM 744 O O . ARG A 1 94 ? -2.550 -5.001 21.959 1.00 63.34 94 ARG A O 1
ATOM 751 N N . PHE A 1 95 ? -2.090 -5.755 19.879 1.00 57.78 95 PHE A N 1
ATOM 752 C CA . PHE A 1 95 ? -2.649 -7.101 20.016 1.00 57.78 95 PHE A CA 1
ATOM 753 C C . PHE A 1 95 ? -1.542 -8.153 20.089 1.00 57.78 95 PHE A C 1
ATOM 755 O O . PHE A 1 95 ? -1.791 -9.185 20.752 1.00 57.78 95 PHE A O 1
#

Organism: Capsicum baccatum (NCBI:txid33114)

Secondary structure (DSSP, 8-state):
-------------------PPPP-PPPPSSTTTTS-----HHHHHHHHHHHHHHHHHHHHHHT-TT--HHHHHHHHHHHHHTT-GGG-HHHHTT-

InterPro domains:
  IPR001906 Terpene synthase, N-terminal domain [PF01397] (29-91)
  IPR008930 Terpenoid cyclases/protein prenyltransferase alpha-alpha toroid [SSF48239] (27-91)
  IPR008949 Isoprenoid synthase domain superfamily [G3DSA:1.10.600.10] (27-66)
  IPR036965 Terpene synthase, N-terminal domain superfamily [G3DSA:1.50.10.130] (67-91)